Protein AF-A0A7V6LRL9-F1 (afdb_monomer)

Mean predicted aligned error: 6.44 Å

Foldseek 3Di:
DLCVVQQWPDKDWDDCVPDPNDDLVDAATEIDTDHPDPDPVSVVVSVVVVVVVVCVVSVNRHDD

Radius of gyration: 12.72 Å; Cα contacts (8 Å, |Δi|>4): 73; chains: 1; bounding box: 30×20×34 Å

Solvent-accessible surface area (backbone atoms only — not comparable to full-atom values): 3909 Å² total; per-residue (Å²): 108,76,56,68,76,60,43,50,73,44,78,44,74,37,72,43,68,75,44,102,70,57,37,92,91,79,52,50,47,39,62,49,75,42,62,76,49,92,50,68,66,61,38,50,54,46,50,52,56,50,49,56,52,47,31,64,75,54,75,66,43,64,54,126

Structure (mmCIF, N/CA/C/O backbone):
data_AF-A0A7V6LRL9-F1
#
_entry.id   AF-A0A7V6LRL9-F1
#
loop_
_atom_site.group_PDB
_atom_site.id
_atom_site.type_symbol
_atom_site.label_atom_id
_atom_site.label_alt_id
_atom_site.label_comp_id
_atom_site.label_asym_id
_atom_site.label_entity_id
_atom_site.label_seq_id
_atom_site.pdbx_PDB_ins_code
_atom_site.Cartn_x
_atom_site.Cartn_y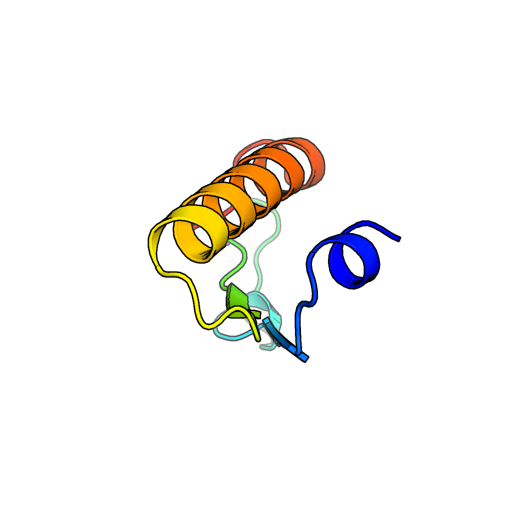
_atom_site.Cartn_z
_atom_site.occupancy
_atom_site.B_iso_or_equiv
_atom_site.auth_seq_id
_atom_site.auth_comp_id
_atom_site.auth_asym_id
_atom_site.auth_atom_id
_atom_site.pdbx_PDB_model_num
ATOM 1 N N . MET A 1 1 ? 0.955 -11.911 6.063 1.00 56.72 1 MET A N 1
ATOM 2 C CA . MET A 1 1 ? 1.189 -11.394 7.426 1.00 56.72 1 MET A CA 1
ATOM 3 C C . MET A 1 1 ? 1.069 -9.871 7.540 1.00 56.72 1 MET A C 1
ATOM 5 O O . MET A 1 1 ? 0.132 -9.460 8.198 1.00 56.72 1 MET A O 1
ATOM 9 N N . LEU A 1 2 ? 1.890 -9.025 6.886 1.00 61.50 2 LEU A N 1
ATOM 10 C CA . LEU A 1 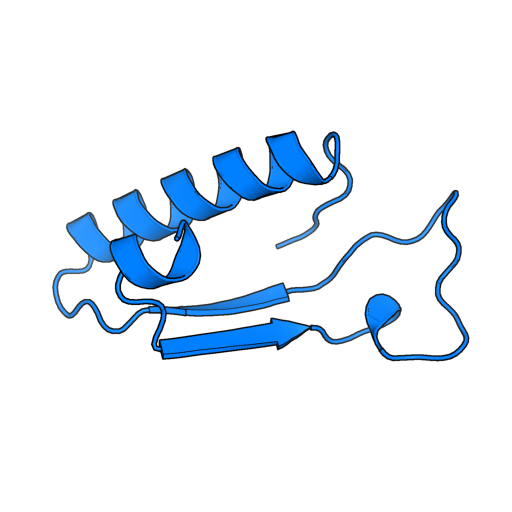2 ? 1.780 -7.549 7.018 1.00 61.50 2 LEU A CA 1
ATOM 11 C C . LEU A 1 2 ? 0.390 -6.989 6.641 1.00 61.50 2 LEU A C 1
ATOM 13 O O . LEU A 1 2 ? -0.186 -6.210 7.386 1.00 61.50 2 LEU A O 1
ATOM 17 N N . LEU A 1 3 ? -0.178 -7.389 5.503 1.00 65.44 3 LEU 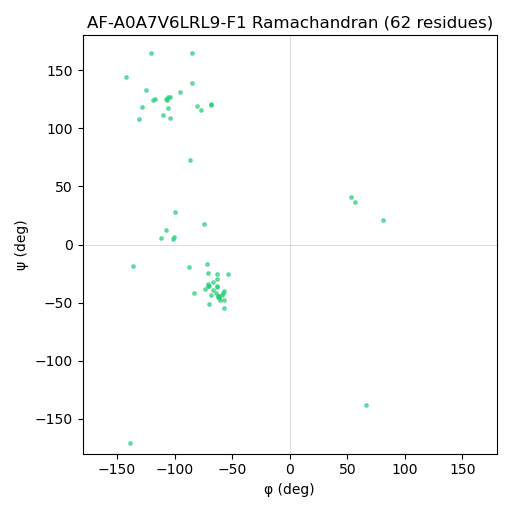A N 1
ATOM 18 C CA . LEU A 1 3 ? -1.480 -6.867 5.053 1.00 65.44 3 LEU A CA 1
ATOM 19 C C . LEU A 1 3 ? -2.652 -7.379 5.910 1.00 65.44 3 LEU A C 1
ATOM 21 O O . LEU A 1 3 ? -3.608 -6.652 6.171 1.00 65.44 3 LEU A O 1
ATOM 25 N N . GLU A 1 4 ? -2.544 -8.613 6.401 1.00 62.56 4 GLU A N 1
ATOM 26 C CA . GLU A 1 4 ? -3.563 -9.256 7.238 1.00 62.56 4 GLU A CA 1
ATOM 27 C C . GLU A 1 4 ? -3.644 -8.617 8.630 1.00 62.56 4 GLU A C 1
ATOM 29 O O . GLU A 1 4 ? -4.737 -8.466 9.164 1.00 62.56 4 GLU A 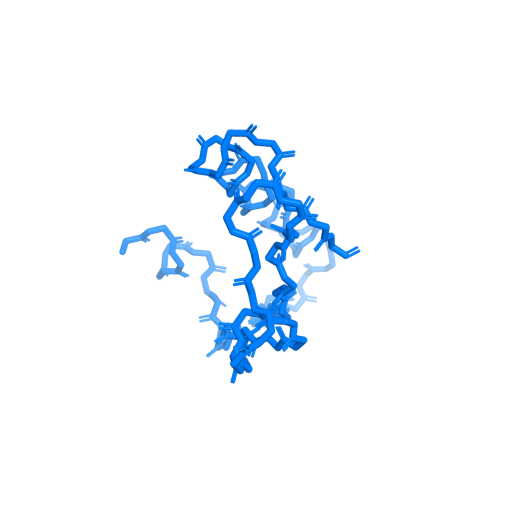O 1
ATOM 34 N N . THR A 1 5 ? -2.517 -8.180 9.207 1.00 71.69 5 THR A N 1
ATOM 35 C CA . THR A 1 5 ? -2.501 -7.531 10.530 1.00 71.69 5 THR A CA 1
ATOM 36 C C . THR A 1 5 ? -3.082 -6.117 10.527 1.00 71.69 5 THR A C 1
ATOM 38 O O . THR A 1 5 ? -3.419 -5.600 11.589 1.00 71.69 5 THR A O 1
ATOM 41 N N . HIS A 1 6 ? -3.211 -5.482 9.359 1.00 68.19 6 HIS A N 1
ATOM 42 C CA . HIS A 1 6 ? -3.694 -4.103 9.233 1.00 68.19 6 HIS A CA 1
ATOM 43 C C . HIS A 1 6 ? -5.163 -3.999 8.791 1.00 68.19 6 HIS A C 1
ATOM 45 O O . HIS A 1 6 ? -5.658 -2.888 8.611 1.00 68.19 6 HIS A O 1
ATOM 51 N N . ASN A 1 7 ? -5.887 -5.118 8.654 1.00 77.94 7 ASN A N 1
ATOM 52 C CA . ASN A 1 7 ? -7.232 -5.165 8.058 1.00 77.94 7 ASN A CA 1
ATOM 53 C C . ASN A 1 7 ? -7.276 -4.517 6.661 1.00 77.94 7 ASN A C 1
ATOM 55 O O . ASN A 1 7 ? -8.214 -3.789 6.320 1.00 77.94 7 ASN A O 1
ATOM 59 N N . VAL A 1 8 ? -6.247 -4.759 5.845 1.00 77.50 8 VAL A N 1
ATOM 60 C CA . VAL A 1 8 ? -6.289 -4.360 4.437 1.00 77.50 8 VAL A CA 1
ATOM 61 C C . VAL A 1 8 ? -7.335 -5.220 3.740 1.00 77.50 8 VAL A C 1
ATOM 63 O O . VAL A 1 8 ? -7.236 -6.445 3.719 1.00 77.50 8 VAL A O 1
ATOM 66 N N . LYS A 1 9 ? -8.351 -4.568 3.184 1.00 79.38 9 LYS A N 1
ATOM 67 C CA . LYS A 1 9 ? -9.446 -5.219 2.469 1.00 79.38 9 LYS A CA 1
ATOM 68 C C . LYS A 1 9 ? -9.060 -5.500 1.027 1.00 79.38 9 LYS A C 1
ATOM 70 O O . LYS A 1 9 ? -9.328 -6.586 0.520 1.00 79.38 9 LYS A O 1
ATOM 75 N N . TYR A 1 10 ? -8.385 -4.540 0.397 1.00 78.94 10 TYR A N 1
ATOM 76 C CA . TYR A 1 10 ? -7.865 -4.685 -0.952 1.00 78.94 10 TYR A CA 1
ATOM 77 C C . TYR A 1 10 ? -6.507 -4.006 -1.103 1.00 78.94 10 TYR A C 1
ATOM 79 O O . TYR A 1 10 ? -6.264 -2.935 -0.549 1.00 78.94 10 TYR A O 1
ATOM 87 N N . LEU A 1 11 ? -5.647 -4.633 -1.900 1.00 83.38 11 LEU A N 1
ATOM 88 C CA . LEU A 1 11 ? -4.409 -4.059 -2.404 1.00 83.38 11 LEU A CA 1
ATOM 89 C C . LEU A 1 11 ? -4.401 -4.261 -3.918 1.00 83.38 11 LEU A C 1
ATOM 91 O O . LEU A 1 11 ? -4.418 -5.401 -4.385 1.00 83.38 11 LEU A O 1
ATOM 95 N N . TYR A 1 12 ? -4.375 -3.168 -4.671 1.00 83.62 12 TYR A N 1
ATOM 96 C CA . TYR A 1 12 ? -4.320 -3.195 -6.126 1.00 83.62 12 TYR A CA 1
ATOM 97 C C . TYR A 1 12 ? -3.026 -2.548 -6.600 1.00 83.62 12 TYR A C 1
ATOM 99 O O . TYR A 1 12 ? -2.758 -1.399 -6.270 1.00 83.62 12 TYR A O 1
ATOM 107 N N . ALA A 1 13 ? -2.250 -3.268 -7.405 1.00 83.69 13 ALA A N 1
ATOM 108 C CA . ALA A 1 13 ? -1.186 -2.656 -8.188 1.00 83.69 13 ALA A CA 1
ATOM 109 C C . ALA A 1 13 ? -1.775 -2.113 -9.492 1.00 83.69 13 ALA A C 1
ATOM 111 O O . ALA A 1 13 ? -2.619 -2.763 -10.117 1.00 83.69 13 ALA A O 1
ATOM 112 N N . PHE A 1 14 ? -1.332 -0.932 -9.906 1.00 87.12 14 PHE A N 1
ATOM 113 C CA . PHE A 1 14 ? -1.745 -0.331 -11.169 1.00 87.12 14 PHE A CA 1
ATOM 114 C C . PHE A 1 14 ? -0.554 0.323 -11.875 1.00 87.12 14 PHE A C 1
ATOM 116 O O . PHE A 1 14 ? 0.602 0.072 -11.540 1.00 87.12 14 PHE A O 1
ATOM 123 N N . GLY A 1 15 ? -0.831 1.070 -12.943 1.00 85.19 15 GLY A N 1
ATOM 124 C CA . GLY A 1 15 ? 0.201 1.816 -13.650 1.00 85.19 15 GLY A CA 1
ATOM 125 C C . GLY A 1 15 ? 1.221 0.917 -14.344 1.00 85.19 15 GLY A C 1
ATOM 126 O O . GLY A 1 15 ? 0.874 -0.070 -15.006 1.00 85.19 15 GLY A O 1
ATOM 127 N N . SER A 1 16 ? 2.493 1.300 -14.245 1.00 84.38 16 SER A N 1
ATOM 128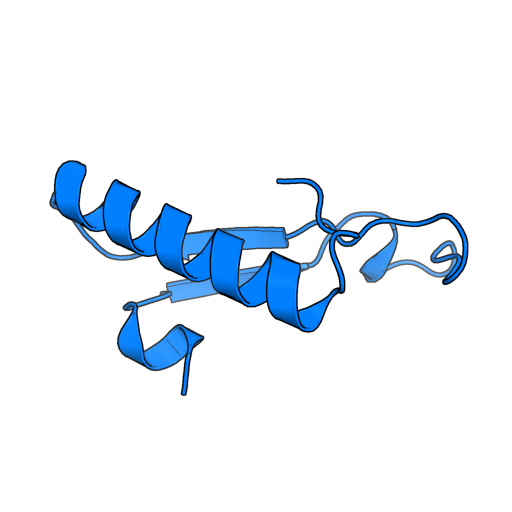 C CA . SER A 1 16 ? 3.558 0.632 -14.993 1.00 84.38 16 SER A CA 1
ATOM 129 C C . SER A 1 16 ? 3.780 -0.810 -14.521 1.00 84.38 16 SER A C 1
ATOM 131 O O . SER A 1 16 ? 4.028 -1.671 -15.367 1.00 84.38 16 SER A O 1
ATOM 133 N N . ALA A 1 17 ? 3.563 -1.083 -13.227 1.00 82.44 17 ALA A N 1
ATOM 134 C CA . ALA A 1 17 ? 3.799 -2.365 -12.556 1.00 82.44 17 ALA A CA 1
ATOM 135 C C . ALA A 1 17 ? 2.939 -3.532 -13.073 1.00 82.44 17 ALA A C 1
ATOM 137 O O . ALA A 1 17 ? 3.346 -4.688 -12.983 1.00 82.44 17 ALA A O 1
ATOM 138 N N . VAL A 1 18 ? 1.767 -3.248 -13.646 1.00 85.06 18 VAL A N 1
ATOM 139 C CA . VAL A 1 18 ? 0.867 -4.262 -14.236 1.00 85.06 18 VAL A CA 1
ATOM 140 C C . VAL A 1 18 ? 0.844 -4.216 -15.766 1.00 85.06 18 VAL A C 1
ATOM 142 O O . VAL A 1 18 ? -0.009 -4.825 -16.410 1.00 85.06 18 VAL A O 1
ATOM 145 N N . SER A 1 19 ? 1.783 -3.483 -16.366 1.00 83.81 19 SER A N 1
ATOM 146 C CA . SER A 1 19 ? 1.905 -3.302 -17.811 1.00 83.81 19 SER A CA 1
ATOM 147 C C . SER A 1 19 ? 3.259 -3.803 -18.322 1.00 83.81 19 SER A C 1
ATOM 149 O O . SER A 1 19 ? 4.223 -3.913 -17.572 1.00 83.81 19 SER A O 1
ATOM 151 N N . ASN A 1 20 ? 3.393 -3.996 -19.636 1.00 79.56 20 ASN A N 1
ATOM 152 C CA . ASN A 1 20 ? 4.681 -4.346 -20.259 1.00 79.56 20 ASN A CA 1
ATOM 153 C C . ASN A 1 20 ? 5.677 -3.166 -20.342 1.00 79.56 20 ASN A C 1
ATOM 155 O O . ASN A 1 20 ? 6.598 -3.199 -21.156 1.00 79.56 20 ASN A O 1
ATOM 159 N N . LYS A 1 21 ? 5.472 -2.096 -19.565 1.00 84.06 21 LYS A N 1
ATOM 160 C CA . LYS A 1 21 ? 6.308 -0.884 -19.570 1.00 84.06 21 LYS A CA 1
ATOM 161 C C . LYS A 1 21 ? 7.114 -0.694 -18.281 1.00 84.06 21 LYS A C 1
ATOM 163 O O . LYS A 1 21 ? 7.750 0.346 -18.145 1.00 84.06 21 LYS A O 1
ATOM 168 N N . PHE A 1 22 ? 7.078 -1.651 -17.353 1.00 82.00 22 PHE A N 1
ATOM 169 C CA . PHE A 1 22 ? 7.841 -1.566 -16.111 1.00 82.00 22 PHE A CA 1
ATOM 170 C C . PHE A 1 22 ? 9.348 -1.674 -16.378 1.00 82.00 22 PHE A C 1
ATOM 172 O O . PHE A 1 22 ? 9.825 -2.671 -16.924 1.00 82.00 22 PHE A O 1
ATOM 179 N N . ASP A 1 23 ? 10.099 -0.652 -15.981 1.00 81.81 23 ASP A N 1
ATOM 180 C CA . ASP A 1 23 ? 11.557 -0.616 -16.032 1.00 81.81 23 ASP A CA 1
ATOM 181 C C . ASP A 1 23 ? 12.105 -0.681 -14.602 1.00 81.81 23 ASP A C 1
ATOM 183 O O . ASP A 1 23 ? 12.001 0.278 -13.845 1.00 81.81 23 ASP A O 1
ATOM 187 N N . ASN A 1 24 ? 12.753 -1.788 -14.230 1.00 77.62 24 ASN A N 1
ATOM 188 C CA . ASN A 1 24 ? 13.311 -1.981 -12.884 1.00 77.62 24 ASN A CA 1
ATOM 189 C C . ASN A 1 24 ? 14.255 -0.853 -12.421 1.00 77.62 24 ASN A C 1
ATOM 191 O O . ASN A 1 24 ? 14.455 -0.665 -11.216 1.00 77.62 24 ASN A O 1
ATOM 195 N N . ALA A 1 25 ? 14.887 -0.131 -13.350 1.00 78.38 25 ALA A N 1
ATOM 196 C CA . ALA A 1 25 ? 15.812 0.946 -13.028 1.00 78.38 25 ALA A CA 1
ATOM 197 C C . ALA A 1 25 ? 15.125 2.309 -12.850 1.00 78.38 25 ALA A C 1
ATOM 199 O O . ALA A 1 25 ? 15.740 3.197 -12.262 1.00 78.38 25 ALA A O 1
ATOM 200 N N . LYS A 1 26 ? 13.900 2.489 -13.360 1.00 80.62 26 LYS A N 1
ATOM 201 C CA . LYS A 1 26 ? 13.263 3.813 -13.497 1.00 80.62 26 LYS A CA 1
ATOM 202 C C . LYS A 1 26 ? 11.801 3.884 -13.076 1.00 80.62 26 LYS A C 1
ATOM 204 O O . LYS A 1 26 ? 11.291 4.986 -12.943 1.00 80.62 26 LYS A O 1
ATOM 209 N N . SER A 1 27 ? 11.122 2.750 -12.987 1.00 79.81 27 SER A N 1
ATOM 210 C CA . SER A 1 27 ? 9.703 2.681 -12.676 1.00 79.81 27 SER A CA 1
ATOM 211 C C . SER A 1 27 ? 9.498 2.455 -11.189 1.00 79.81 27 SER A C 1
ATOM 213 O O . SER A 1 27 ? 10.078 1.530 -10.613 1.00 79.81 27 SER A O 1
ATOM 215 N N . ASP A 1 28 ? 8.627 3.275 -10.622 1.00 79.56 28 ASP A N 1
ATOM 216 C CA . ASP A 1 28 ? 8.089 3.121 -9.279 1.00 79.56 28 ASP A CA 1
ATOM 217 C C . ASP A 1 28 ? 6.881 2.174 -9.292 1.00 79.56 28 ASP A C 1
ATOM 219 O O . ASP A 1 28 ? 6.346 1.813 -10.352 1.00 79.56 28 ASP A O 1
ATOM 223 N N . ILE A 1 29 ? 6.486 1.707 -8.109 1.00 81.31 29 ILE A N 1
ATOM 224 C CA . ILE A 1 29 ? 5.363 0.779 -7.949 1.00 81.31 29 ILE A CA 1
ATOM 225 C C . ILE A 1 29 ? 4.154 1.539 -7.409 1.00 81.31 29 ILE A C 1
ATOM 227 O O . ILE A 1 29 ? 4.112 1.881 -6.231 1.00 81.31 29 ILE A O 1
ATOM 231 N N . ASP A 1 30 ? 3.149 1.722 -8.265 1.00 83.75 30 ASP A N 1
ATOM 232 C CA . ASP A 1 30 ? 1.880 2.352 -7.906 1.00 83.75 30 ASP A CA 1
ATOM 233 C C . ASP A 1 30 ? 0.946 1.347 -7.201 1.00 83.75 30 ASP A C 1
ATOM 235 O O . ASP A 1 30 ? 0.549 0.327 -7.788 1.00 83.75 30 ASP A O 1
ATOM 239 N N . LEU A 1 31 ? 0.561 1.635 -5.953 1.00 83.88 31 LEU A N 1
ATOM 240 C CA . LEU A 1 31 ? -0.324 0.787 -5.143 1.00 83.88 31 LEU A CA 1
ATOM 241 C C . LEU A 1 31 ? -1.544 1.561 -4.633 1.00 83.88 31 LEU A C 1
ATOM 243 O O . LEU A 1 31 ? -1.424 2.627 -4.045 1.00 83.88 31 LEU A O 1
ATOM 247 N N . LEU A 1 32 ? -2.734 0.977 -4.781 1.00 84.56 32 LEU A N 1
ATOM 248 C CA . LEU A 1 32 ? -3.967 1.447 -4.153 1.00 84.56 32 LEU A CA 1
ATOM 249 C C . LEU A 1 32 ? -4.340 0.503 -3.012 1.00 84.56 32 LEU A C 1
ATOM 251 O O . LEU A 1 32 ? -4.508 -0.701 -3.224 1.00 84.56 32 LEU A O 1
ATOM 255 N N . ILE A 1 33 ? -4.508 1.057 -1.813 1.00 84.94 33 ILE A N 1
ATOM 256 C CA . ILE A 1 33 ? -4.797 0.291 -0.597 1.00 84.94 33 ILE A CA 1
ATOM 257 C C . ILE A 1 33 ? -6.145 0.719 -0.031 1.00 84.94 33 ILE A C 1
ATOM 259 O O . ILE A 1 33 ? -6.355 1.890 0.281 1.00 84.94 33 ILE A O 1
ATOM 263 N N . GLU A 1 34 ? -7.046 -0.241 0.155 1.00 85.38 34 GLU A N 1
ATOM 264 C CA . GLU A 1 34 ? -8.295 -0.035 0.884 1.00 85.38 34 GLU A CA 1
ATOM 265 C C . GLU A 1 34 ? -8.196 -0.704 2.255 1.00 85.38 34 GLU A C 1
ATOM 267 O O . GLU A 1 34 ? -8.041 -1.924 2.356 1.00 85.38 34 GLU A O 1
ATOM 272 N N . ILE A 1 35 ? -8.290 0.097 3.317 1.00 87.12 35 ILE A N 1
ATOM 273 C CA . ILE A 1 35 ? -8.259 -0.370 4.706 1.00 87.12 35 ILE A CA 1
ATOM 274 C C . ILE A 1 35 ? -9.660 -0.268 5.298 1.00 87.12 35 ILE A C 1
ATOM 276 O O . ILE A 1 35 ? -10.249 0.816 5.337 1.00 87.12 35 ILE A O 1
ATOM 280 N N . ASP A 1 36 ? -10.164 -1.385 5.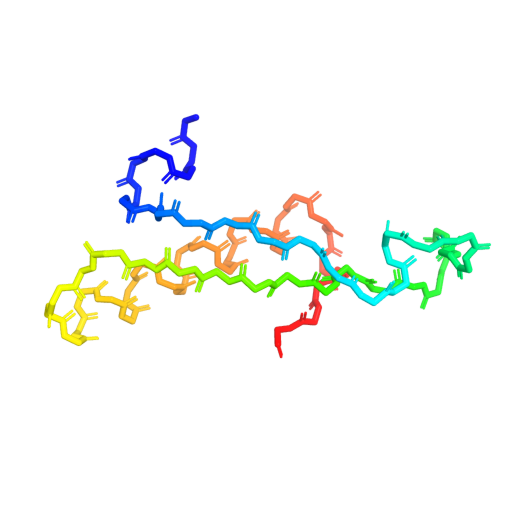818 1.00 85.56 36 ASP A N 1
ATOM 28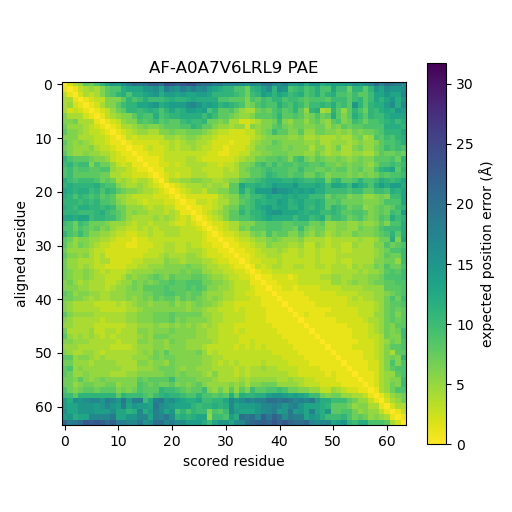1 C CA . ASP A 1 36 ? -11.452 -1.432 6.509 1.00 85.56 36 ASP A CA 1
ATOM 282 C C . ASP A 1 36 ? -11.270 -1.074 7.993 1.00 85.56 36 ASP A C 1
ATOM 284 O O . ASP A 1 36 ? -11.259 -1.925 8.884 1.00 85.56 36 ASP A O 1
ATOM 288 N N . GLU A 1 37 ? -11.019 0.212 8.248 1.00 88.44 37 GLU A N 1
ATOM 289 C CA . GLU A 1 37 ? -10.884 0.785 9.591 1.00 88.44 37 GLU A CA 1
ATOM 290 C C . GLU A 1 37 ? -11.751 2.045 9.694 1.00 88.44 37 GLU A C 1
ATOM 292 O O . GLU A 1 37 ? -11.417 3.040 9.050 1.00 88.44 37 GLU A O 1
ATOM 297 N N . PRO A 1 38 ? -12.875 2.039 10.430 1.00 88.50 38 PRO A N 1
ATOM 298 C CA . PRO A 1 38 ? -13.787 3.182 10.493 1.00 88.50 38 PRO A CA 1
ATOM 299 C C . PRO A 1 38 ? -13.224 4.377 11.273 1.00 88.50 38 PRO A C 1
ATOM 301 O O . PRO A 1 38 ? -13.646 5.504 11.019 1.00 88.50 38 PRO A O 1
ATOM 304 N N . ASP A 1 39 ? -12.287 4.158 12.202 1.00 92.00 39 ASP A N 1
ATOM 305 C CA . ASP A 1 39 ? -11.641 5.238 12.949 1.00 92.00 39 ASP A CA 1
ATOM 306 C C . ASP A 1 39 ? -10.578 5.932 12.071 1.00 92.00 39 ASP A C 1
ATOM 308 O O . ASP A 1 39 ? -9.584 5.302 11.694 1.00 92.00 39 ASP A O 1
ATOM 312 N N . PRO A 1 40 ? -10.742 7.226 11.734 1.00 88.69 40 PRO A N 1
ATOM 313 C CA . PRO A 1 40 ? -9.822 7.925 10.842 1.00 88.69 40 PRO A CA 1
ATOM 314 C C . PRO A 1 40 ? -8.400 8.036 11.406 1.00 88.69 40 PRO A C 1
ATOM 316 O O . PRO A 1 40 ? -7.449 8.038 10.624 1.00 88.69 40 PRO A O 1
ATOM 319 N N . ILE A 1 41 ? -8.233 8.090 12.734 1.00 91.94 41 ILE A N 1
ATOM 320 C CA . ILE A 1 41 ? -6.909 8.175 13.362 1.00 91.94 41 ILE A CA 1
ATOM 321 C C . ILE A 1 41 ? -6.177 6.848 13.186 1.00 91.94 41 ILE A C 1
ATOM 323 O O . ILE A 1 41 ? -5.084 6.813 12.626 1.00 91.94 41 ILE A O 1
ATOM 327 N N . LYS A 1 42 ? -6.828 5.739 13.552 1.00 88.81 42 LYS A N 1
ATOM 328 C CA . LYS A 1 42 ? -6.260 4.393 13.381 1.00 88.81 42 LYS A CA 1
ATOM 329 C C . LYS A 1 42 ? -6.027 4.048 11.918 1.00 88.81 42 LYS A C 1
ATOM 331 O O . LYS A 1 42 ? -5.054 3.374 11.592 1.00 88.81 42 LYS A O 1
ATOM 336 N N . ARG A 1 43 ? -6.902 4.506 11.018 1.00 87.81 43 ARG A N 1
ATOM 337 C CA . ARG A 1 43 ? -6.711 4.343 9.573 1.00 87.81 43 ARG A CA 1
ATOM 338 C C . ARG A 1 43 ? -5.434 5.044 9.112 1.00 87.81 43 ARG A C 1
ATOM 340 O O . ARG A 1 43 ? -4.670 4.444 8.365 1.00 87.81 43 ARG A O 1
ATOM 347 N N . GLY A 1 44 ? -5.190 6.270 9.579 1.00 88.81 44 GLY A N 1
ATOM 348 C CA . GLY A 1 44 ? -3.956 7.007 9.302 1.00 88.81 44 GLY A CA 1
ATOM 349 C C . GLY A 1 44 ? 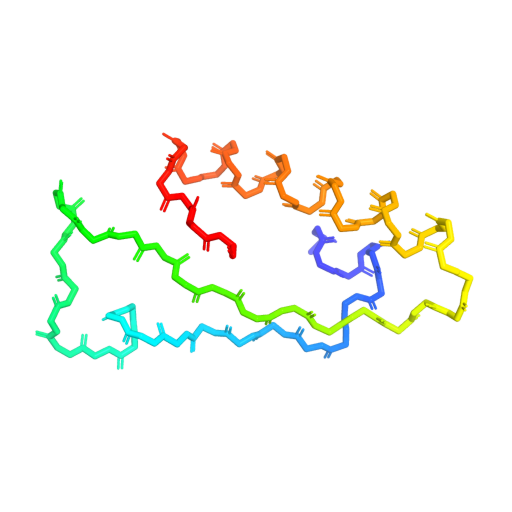-2.711 6.287 9.823 1.00 88.81 44 GLY A C 1
ATOM 350 O O . GLY A 1 44 ? -1.768 6.081 9.068 1.00 88.81 44 GLY A O 1
ATOM 351 N N . GLU A 1 45 ? -2.734 5.826 11.075 1.00 90.31 45 GLU A N 1
ATOM 352 C CA . GLU A 1 45 ? -1.627 5.061 11.672 1.00 90.31 45 GLU A CA 1
ATOM 353 C C . GLU A 1 45 ? -1.316 3.782 10.882 1.00 90.31 45 GLU A C 1
ATOM 355 O O . GLU A 1 45 ? -0.157 3.485 10.594 1.00 90.31 45 GLU A O 1
ATOM 360 N N . LYS A 1 46 ? -2.357 3.045 10.474 1.00 88.69 46 LYS A N 1
ATOM 361 C CA . LYS A 1 46 ? -2.216 1.843 9.644 1.00 88.69 46 LYS A CA 1
ATOM 362 C C . LYS A 1 46 ? -1.640 2.165 8.266 1.00 88.69 46 LYS A C 1
ATOM 364 O O . LYS A 1 46 ? -0.779 1.426 7.801 1.00 88.69 46 LYS A O 1
ATOM 369 N N . LEU A 1 47 ? -2.081 3.252 7.626 1.00 86.75 47 LEU A N 1
ATOM 370 C CA . LEU A 1 47 ? -1.538 3.692 6.336 1.00 86.75 47 LEU A CA 1
ATOM 371 C C . LEU A 1 47 ? -0.048 4.025 6.439 1.00 86.75 47 LEU A C 1
ATOM 373 O O . LEU A 1 47 ? 0.723 3.545 5.617 1.00 86.75 47 LEU A O 1
ATOM 377 N N . ILE A 1 48 ? 0.358 4.777 7.466 1.00 87.81 48 ILE A N 1
ATOM 378 C CA . ILE A 1 48 ? 1.767 5.130 7.696 1.00 87.81 48 ILE A CA 1
ATOM 379 C C . ILE A 1 48 ? 2.601 3.868 7.939 1.00 87.81 48 ILE A C 1
ATOM 381 O O . ILE A 1 48 ? 3.641 3.687 7.317 1.00 87.81 48 ILE A O 1
ATOM 385 N N . SER A 1 49 ? 2.122 2.941 8.774 1.00 87.44 49 SER A N 1
ATOM 386 C CA . SER A 1 49 ? 2.854 1.696 9.032 1.00 87.44 49 SER A CA 1
ATOM 387 C C . SER A 1 49 ? 3.011 0.825 7.779 1.00 87.44 49 SER A C 1
ATOM 389 O O . SER A 1 49 ? 4.055 0.192 7.589 1.00 87.44 49 SER A O 1
ATOM 391 N N . ILE A 1 50 ? 1.993 0.792 6.914 1.00 86.12 50 ILE A N 1
ATOM 392 C CA . ILE A 1 50 ? 2.053 0.088 5.631 1.00 86.12 50 ILE A CA 1
ATOM 393 C C . ILE A 1 50 ? 3.029 0.785 4.676 1.00 86.12 50 ILE A C 1
ATOM 395 O O . ILE A 1 50 ? 3.827 0.098 4.041 1.00 86.12 50 ILE A O 1
ATOM 399 N N . TRP A 1 51 ? 2.997 2.119 4.609 1.00 84.12 51 TRP A N 1
ATOM 400 C CA . TRP A 1 51 ? 3.930 2.921 3.819 1.00 84.12 51 TRP A CA 1
ATOM 401 C C . TRP A 1 51 ? 5.383 2.645 4.215 1.00 84.12 51 TRP A C 1
ATOM 403 O O . TRP A 1 51 ? 6.157 2.199 3.373 1.00 84.12 51 TRP A O 1
ATOM 413 N N . ASP A 1 52 ? 5.723 2.775 5.500 1.00 83.94 52 ASP A N 1
ATOM 414 C CA . ASP A 1 52 ? 7.079 2.524 6.010 1.00 83.94 52 ASP A CA 1
ATOM 415 C C . ASP A 1 52 ? 7.556 1.101 5.683 1.00 83.94 52 ASP A C 1
ATOM 417 O O . ASP A 1 52 ? 8.706 0.865 5.302 1.00 83.94 52 ASP A O 1
ATOM 421 N N . SER A 1 53 ? 6.651 0.127 5.803 1.00 84.44 53 SER A N 1
ATOM 422 C CA . SER A 1 53 ? 6.953 -1.266 5.482 1.00 84.44 53 SER A CA 1
ATOM 423 C C . SER A 1 53 ? 7.223 -1.462 3.991 1.00 84.44 53 SER A C 1
ATOM 425 O O . SER A 1 53 ? 8.110 -2.234 3.625 1.00 84.44 53 SER A O 1
ATOM 427 N N . PHE A 1 54 ? 6.479 -0.783 3.118 1.00 81.25 54 PHE A N 1
ATOM 428 C CA . PHE A 1 54 ? 6.715 -0.850 1.683 1.00 81.25 54 PHE A CA 1
ATOM 429 C C . PHE A 1 54 ? 7.962 -0.082 1.256 1.00 81.25 54 PHE A C 1
ATOM 431 O O . PHE A 1 54 ? 8.712 -0.606 0.437 1.00 81.25 54 PHE A O 1
ATOM 438 N N . GLU A 1 55 ? 8.254 1.079 1.839 1.00 80.81 55 GLU A N 1
ATOM 439 C CA . GLU A 1 55 ? 9.527 1.765 1.603 1.00 80.81 55 GLU A CA 1
ATOM 440 C C . GLU A 1 55 ? 10.715 0.874 1.973 1.00 80.81 55 GLU A C 1
ATOM 442 O O . GLU A 1 55 ? 11.671 0.775 1.202 1.00 80.81 55 GLU A O 1
ATOM 447 N N . TYR A 1 56 ? 10.628 0.154 3.096 1.00 80.00 56 TYR A N 1
ATOM 448 C CA . TYR A 1 56 ? 11.642 -0.823 3.483 1.00 80.00 56 TYR A CA 1
ATOM 449 C C . TYR A 1 56 ? 11.763 -1.977 2.475 1.00 80.00 56 TYR A C 1
ATOM 451 O O . TYR A 1 56 ? 12.871 -2.360 2.102 1.00 80.00 56 TYR A O 1
ATOM 459 N N . LEU A 1 57 ? 10.641 -2.532 2.005 1.00 78.69 57 LEU A N 1
ATOM 460 C CA . LEU A 1 57 ? 10.636 -3.663 1.066 1.00 78.69 57 LEU A CA 1
ATOM 461 C C . LEU A 1 57 ? 11.100 -3.283 -0.348 1.00 78.69 57 LEU A C 1
ATOM 463 O O . LEU A 1 57 ? 11.750 -4.089 -1.013 1.00 78.69 57 LEU A O 1
ATOM 467 N N . PHE A 1 58 ? 10.773 -2.076 -0.810 1.00 74.69 58 PHE A N 1
ATOM 468 C CA . PHE A 1 58 ? 11.092 -1.590 -2.155 1.00 74.69 58 PHE A CA 1
ATOM 469 C C . PHE A 1 58 ? 12.301 -0.657 -2.195 1.00 74.69 58 PHE A C 1
ATOM 471 O O . PHE A 1 58 ? 12.633 -0.122 -3.254 1.00 74.69 58 PHE A O 1
ATOM 478 N N . ASN A 1 59 ? 12.993 -0.501 -1.065 1.00 70.69 59 ASN A N 1
ATOM 479 C CA . ASN A 1 59 ? 14.196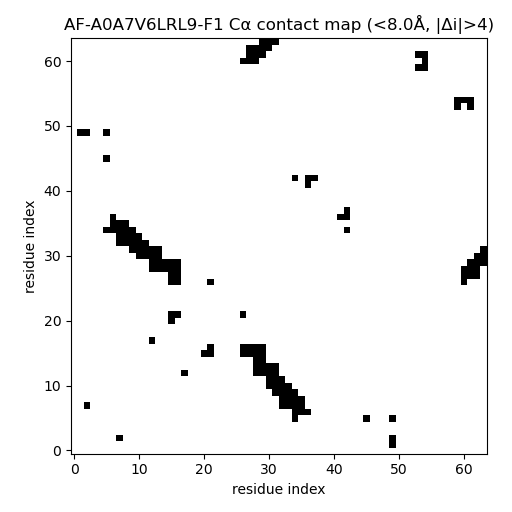 0.312 -0.946 1.00 70.69 59 ASN A CA 1
ATOM 480 C C . ASN A 1 59 ? 13.961 1.781 -1.380 1.00 70.69 59 ASN A C 1
ATOM 482 O O . ASN A 1 59 ? 14.837 2.390 -1.995 1.00 70.69 59 ASN A O 1
ATOM 486 N N . GLY A 1 60 ? 12.769 2.319 -1.085 1.00 63.75 60 GLY A N 1
ATOM 487 C CA . GLY A 1 60 ? 12.372 3.704 -1.381 1.00 63.75 60 GLY A CA 1
ATOM 488 C C . GLY A 1 60 ? 11.897 3.991 -2.815 1.00 63.75 60 GLY A C 1
ATOM 489 O O . GLY A 1 60 ? 11.969 5.135 -3.243 1.00 63.75 60 GLY A O 1
ATOM 490 N N . LYS A 1 61 ? 11.452 2.981 -3.581 1.00 66.06 61 LYS A N 1
ATOM 491 C CA . LYS A 1 61 ? 10.889 3.144 -4.947 1.00 66.06 61 LYS A CA 1
ATOM 492 C C . LYS A 1 61 ? 9.352 3.123 -5.007 1.00 66.06 61 LYS A C 1
ATOM 494 O O . LYS A 1 61 ? 8.765 2.616 -5.965 1.00 66.06 61 LYS A O 1
ATOM 499 N N . LEU A 1 62 ? 8.693 3.528 -3.928 1.00 62.28 62 LEU A N 1
ATOM 500 C CA . LEU A 1 62 ? 7.236 3.541 -3.861 1.00 62.28 62 LEU A CA 1
ATOM 501 C C . LEU A 1 62 ? 6.745 4.982 -4.011 1.00 62.28 62 LEU A C 1
ATOM 503 O O . LEU A 1 62 ? 7.165 5.831 -3.232 1.00 62.28 62 LEU A O 1
ATOM 507 N N . ASP A 1 63 ? 5.835 5.220 -4.954 1.00 57.44 63 ASP A N 1
ATOM 508 C CA . ASP A 1 63 ? 5.034 6.446 -5.027 1.00 57.44 63 ASP A CA 1
ATOM 509 C C . ASP A 1 63 ? 3.600 6.101 -4.567 1.00 57.44 63 ASP A C 1
ATOM 511 O O . ASP A 1 63 ? 3.014 5.122 -5.043 1.00 57.44 63 ASP A O 1
ATOM 515 N N . ALA A 1 64 ? 3.060 6.853 -3.593 1.00 46.75 64 ALA A N 1
ATOM 516 C CA . ALA A 1 64 ? 1.665 6.751 -3.114 1.00 46.75 64 ALA A CA 1
ATOM 517 C C . ALA A 1 64 ? 0.751 7.777 -3.779 1.00 46.75 64 ALA A C 1
ATOM 519 O O . ALA A 1 64 ? 1.181 8.943 -3.932 1.00 46.75 64 ALA A O 1
#

pLDDT: mean 79.93, std 9.42, range [46.75, 92.0]

Secondary structure (DSSP, 8-state):
-HHHHTTEEEEEEEGGGGTTT--TTT--EEEEEEE----HHHHHHHHHHHHHHHHHHHTT-EE-

Sequence (64 aa):
MLLETHNVKYLYAFGSAVSNKFDNAKSDIDLLIEIDEPDPIKRGEKLISIWDSFEYLFNGKLDA

Nearest PDB structures (foldseek):
  8hhj-assembly1_A  TM=5.642E-01  e=8.678E+00  Neisseria meningitidis
  1u9d-assembly1_A  TM=6.008E-01  e=8.678E+00  Vibrio cholerae O1 biovar El Tor str. N16961
  4pui-assembly2_B  TM=4.620E-01  e=8.104E+00  Arabidopsis thaliana
  3bn7-assembly1_A-2  TM=4.379E-01  e=7.567E+00  Caulobacter vibrioides CB15